Protein AF-A0AAV1VWT4-F1 (afdb_monomer_lite)

Organism: Lupinus luteus (NCBI:txid3873)

Foldseek 3Di:
DKQWQFDDPDPFCQPPQFDDDDCVVPVCHCVVAPSHDGRVVCSVANQKDKDDDPVNVVCNVVSHDDFKTKMAGAHPDQFKWFKDWDAPPFKDWDKPPRIDTHRDTDMITIDIDGDDPDQKDKIWIWTDRPPDIGIRIIIIGDDD

Secondary structure (DSSP, 8-state):
-EEE------SS-SSTTEEPPPGGG-TTTHHHHTT-EE-HHHHTS-SEEEE--HHHHHHHHTT----EEEEEE--SS-PPEEEEE---TTEEEEEES-EE-TT-EEEEEEEEEE--SSSEEEEEEEEE-SS-EEEEEEEEEE--

InterPro domains:
  IPR036852 Peptidase S8/S53 domain superfamily [G3DSA:3.40.50.200] (18-53)
  IPR041469 Subtilisin-like protease, fibronectin type-III domain [PF17766] (67-140)
  IPR045051 Subtilisin-like protease [PTHR10795] (21-140)

Sequence (144 aa):
MVEMHQILKETLMDLHPATQLSPKTNHDAEFAYGAGQIDPSKAINPGLVYDANEIDYVRFSCGQGYSTRTVTNVGLSSSTYKAIVTAPQGLKIEVNPNVLYVGKKQTFLLTIEGTLEENIVSDSLVWDDDKFQFRSPIVVFNAP

pLDDT: mean 73.58, std 15.2, range [24.98, 94.5]

Structure (mmCIF, N/CA/C/O backbone):
data_AF-A0AAV1VWT4-F1
#
_entry.id   AF-A0AAV1VWT4-F1
#
loop_
_atom_site.group_PDB
_atom_site.id
_atom_site.type_symbol
_atom_site.label_atom_id
_atom_site.label_alt_id
_atom_site.label_comp_id
_atom_site.label_asym_id
_atom_site.label_entity_id
_atom_site.label_seq_id
_atom_site.pdbx_PDB_ins_code
_atom_site.Cartn_x
_atom_site.Cartn_y
_atom_site.Cartn_z
_atom_site.occupancy
_atom_site.B_iso_or_equiv
_atom_site.auth_seq_id
_atom_site.auth_comp_id
_atom_site.auth_asym_id
_atom_site.auth_atom_id
_atom_site.pdbx_PDB_model_num
ATOM 1 N N . MET A 1 1 ? 17.204 -1.910 -13.845 1.00 24.98 1 MET A N 1
ATOM 2 C CA . MET A 1 1 ? 16.734 -1.454 -12.521 1.00 24.98 1 MET A CA 1
ATOM 3 C C . MET A 1 1 ? 15.256 -1.176 -12.680 1.00 24.98 1 MET A C 1
ATOM 5 O O . MET A 1 1 ? 14.909 -0.498 -13.633 1.00 24.98 1 MET A O 1
ATOM 9 N N . VAL A 1 2 ? 14.402 -1.786 -11.862 1.00 27.30 2 VAL A N 1
ATOM 10 C CA . VAL A 1 2 ? 12.948 -1.595 -11.946 1.00 27.30 2 VAL A CA 1
ATOM 11 C C . VAL A 1 2 ? 12.616 -0.310 -11.191 1.00 27.30 2 VAL A C 1
ATOM 13 O O . VAL A 1 2 ? 12.820 -0.254 -9.979 1.00 27.30 2 VAL A O 1
ATOM 16 N N . GLU A 1 3 ? 12.176 0.733 -11.896 1.00 32.88 3 GLU A N 1
ATOM 17 C CA . GLU A 1 3 ? 11.688 1.957 -11.258 1.00 32.88 3 GLU A CA 1
ATOM 18 C C . GLU A 1 3 ? 10.189 1.826 -10.996 1.00 32.88 3 GLU A C 1
ATOM 20 O O . GLU A 1 3 ? 9.402 1.458 -11.865 1.00 32.88 3 GLU A O 1
ATOM 25 N N . MET A 1 4 ? 9.794 2.093 -9.756 1.00 41.22 4 MET A N 1
ATOM 26 C CA . MET A 1 4 ? 8.425 1.919 -9.290 1.00 41.22 4 MET A CA 1
ATOM 27 C C . MET A 1 4 ? 7.856 3.294 -8.970 1.00 41.22 4 MET A C 1
ATOM 29 O O . MET A 1 4 ? 8.110 3.833 -7.899 1.00 41.22 4 MET A O 1
ATOM 33 N N . HIS A 1 5 ? 7.073 3.879 -9.874 1.00 41.22 5 HIS A N 1
ATOM 34 C CA . HIS A 1 5 ? 6.316 5.078 -9.518 1.00 41.22 5 HIS A CA 1
ATOM 35 C C . HIS A 1 5 ? 4.954 4.652 -8.980 1.00 41.22 5 HIS A C 1
ATOM 37 O O . HIS A 1 5 ? 4.000 4.422 -9.718 1.00 41.22 5 HIS A O 1
ATOM 43 N N . GLN A 1 6 ? 4.865 4.557 -7.657 1.00 44.31 6 GLN A N 1
ATOM 44 C CA . GLN A 1 6 ? 3.579 4.531 -6.980 1.00 44.31 6 GLN A CA 1
ATOM 45 C C . GLN A 1 6 ? 2.998 5.949 -7.044 1.00 44.31 6 GLN A C 1
ATOM 47 O O . GLN A 1 6 ? 3.629 6.879 -6.546 1.00 44.31 6 GLN A O 1
ATOM 52 N N . ILE A 1 7 ? 1.816 6.132 -7.642 1.00 42.81 7 ILE A N 1
ATOM 53 C CA . ILE A 1 7 ? 1.156 7.444 -7.708 1.00 42.81 7 ILE A CA 1
ATOM 54 C C . ILE A 1 7 ? 0.816 7.890 -6.284 1.00 42.81 7 ILE A C 1
ATOM 56 O O . ILE A 1 7 ? -0.114 7.378 -5.658 1.00 42.81 7 ILE A O 1
ATOM 60 N N . LEU A 1 8 ? 1.589 8.845 -5.770 1.00 33.53 8 LEU A N 1
ATOM 61 C CA . LEU A 1 8 ? 1.304 9.534 -4.526 1.00 33.53 8 LEU A CA 1
ATOM 62 C C . LEU A 1 8 ? 0.156 10.512 -4.807 1.00 33.53 8 LEU A C 1
ATOM 64 O O . LEU A 1 8 ? 0.368 11.643 -5.235 1.00 33.53 8 LEU A O 1
ATOM 68 N N . LYS A 1 9 ? -1.089 10.086 -4.586 1.00 40.03 9 LYS A N 1
ATOM 69 C CA . LYS A 1 9 ? -2.083 11.040 -4.092 1.00 40.03 9 LYS A CA 1
ATOM 70 C C . LYS A 1 9 ? -2.002 10.977 -2.583 1.00 40.03 9 LYS A C 1
ATOM 72 O O . LYS A 1 9 ? -2.539 10.065 -1.961 1.00 40.03 9 LYS A O 1
ATOM 77 N N . GLU A 1 10 ? -1.249 11.922 -2.035 1.00 38.66 10 GLU A N 1
ATOM 78 C CA . GLU A 1 10 ? -1.260 12.238 -0.615 1.00 38.66 10 GLU A CA 1
ATOM 79 C C . GLU A 1 10 ? -2.709 12.250 -0.123 1.00 38.66 10 GLU A C 1
ATOM 81 O O . GLU A 1 10 ? -3.562 12.923 -0.701 1.00 38.66 10 GLU A O 1
ATOM 86 N N . THR A 1 11 ? -2.974 11.459 0.920 1.00 35.41 11 THR A N 1
ATOM 87 C CA . THR A 1 11 ? -4.118 11.609 1.826 1.00 35.41 11 THR A CA 1
ATOM 88 C C . THR A 1 11 ? -5.469 11.838 1.130 1.00 35.41 11 THR A C 1
ATOM 90 O O . THR A 1 11 ? -5.880 12.987 1.014 1.00 35.41 11 THR A O 1
ATOM 93 N N . LEU A 1 12 ? -6.153 10.765 0.678 1.00 37.47 12 LEU A N 1
ATOM 94 C CA . LEU A 1 12 ? -7.638 10.607 0.638 1.00 37.47 12 LEU A CA 1
ATOM 95 C C . LEU A 1 12 ? -8.173 9.503 -0.307 1.00 37.47 12 LEU A C 1
ATOM 97 O O . LEU A 1 12 ? -9.388 9.369 -0.434 1.00 37.47 12 LEU A O 1
ATOM 101 N N . MET A 1 13 ? -7.343 8.696 -0.976 1.00 42.69 13 MET A N 1
ATOM 102 C CA . MET A 1 13 ? -7.845 7.725 -1.970 1.00 42.69 13 MET A CA 1
ATOM 103 C C . MET A 1 13 ? -7.371 6.288 -1.734 1.00 42.69 13 MET A C 1
ATOM 105 O O . MET A 1 13 ? -6.839 5.659 -2.644 1.00 42.69 13 MET A O 1
ATOM 109 N N . ASP A 1 14 ? -7.605 5.742 -0.542 1.00 46.41 14 ASP A N 1
ATOM 110 C CA . ASP A 1 14 ? -7.611 4.285 -0.365 1.00 46.41 14 ASP A CA 1
ATOM 111 C C . ASP A 1 14 ? -8.977 3.753 -0.773 1.00 46.41 14 ASP A C 1
ATOM 113 O O . ASP A 1 14 ? -9.968 4.112 -0.157 1.00 46.41 14 ASP A O 1
ATOM 117 N N . LEU A 1 15 ? -9.001 2.931 -1.826 1.00 45.44 15 LEU A N 1
ATOM 118 C CA . LEU A 1 15 ? -10.063 2.64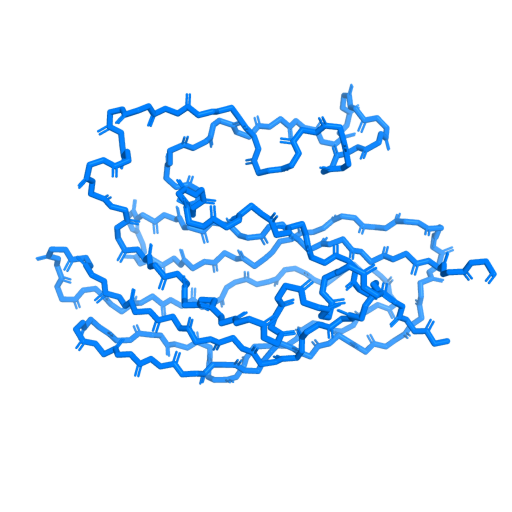8 -2.812 1.00 45.44 15 LEU A CA 1
ATOM 119 C C . LEU A 1 15 ? -11.509 2.322 -2.390 1.00 45.44 15 LEU A C 1
ATOM 121 O O . LEU A 1 15 ? -12.285 1.878 -3.234 1.00 45.44 15 LEU A O 1
ATOM 125 N N . HIS A 1 16 ? -11.935 2.582 -1.162 1.00 47.16 16 HIS A N 1
ATOM 126 C CA . HIS A 1 16 ? -13.364 2.709 -0.906 1.00 47.16 16 HIS A CA 1
ATOM 127 C C . HIS A 1 16 ? -14.013 3.870 -1.678 1.00 47.16 16 HIS A C 1
ATOM 129 O O . HIS A 1 16 ? -15.052 3.639 -2.299 1.00 47.16 16 HIS A O 1
ATOM 135 N N . PRO A 1 17 ? -13.437 5.090 -1.719 1.00 50.69 17 PRO A N 1
ATOM 136 C CA . PRO A 1 17 ? -14.053 6.252 -2.315 1.00 50.69 17 PRO A CA 1
ATOM 137 C C . PRO A 1 17 ? -13.657 6.436 -3.782 1.00 50.69 17 PRO A C 1
ATOM 139 O O . PRO A 1 17 ? -13.683 7.567 -4.231 1.00 50.69 17 PRO A O 1
ATOM 142 N N . ALA A 1 18 ? -13.233 5.416 -4.540 1.00 50.88 18 ALA A N 1
ATOM 143 C CA . ALA A 1 18 ? -12.928 5.621 -5.959 1.00 50.88 18 ALA A CA 1
ATOM 144 C C . ALA A 1 18 ? -13.509 4.544 -6.879 1.00 50.88 18 ALA A C 1
ATOM 146 O O . ALA A 1 18 ? -13.223 3.360 -6.715 1.00 50.88 18 ALA A O 1
ATOM 147 N N . THR A 1 19 ? -14.312 4.945 -7.872 1.00 59.53 19 THR A N 1
ATOM 148 C CA . THR A 1 19 ? -14.789 4.021 -8.915 1.00 59.53 19 THR A CA 1
ATOM 149 C C . THR A 1 19 ? -13.622 3.657 -9.827 1.00 59.53 19 THR A C 1
ATOM 151 O O . THR A 1 19 ? -12.976 4.542 -10.396 1.00 59.53 19 THR A O 1
ATOM 154 N N . GLN A 1 20 ? -13.358 2.356 -9.962 1.00 62.78 20 GLN A N 1
ATOM 155 C CA . GLN A 1 20 ? -12.300 1.837 -10.825 1.00 62.78 20 GLN A CA 1
ATOM 156 C C . GLN A 1 20 ? -12.591 2.143 -12.294 1.00 62.78 20 GLN A C 1
ATOM 158 O O . GLN A 1 20 ? -13.692 1.896 -12.788 1.00 62.78 20 GLN A O 1
ATOM 163 N N . LEU A 1 21 ? -11.573 2.630 -13.001 1.00 64.56 21 LEU A N 1
ATOM 164 C CA . LEU A 1 21 ? -11.563 2.710 -14.456 1.00 64.56 21 LEU A CA 1
ATOM 165 C C . LEU A 1 21 ? -10.712 1.564 -15.001 1.00 64.56 21 LEU A C 1
ATOM 167 O O . LEU A 1 21 ? -9.726 1.163 -14.386 1.00 64.56 21 LEU A O 1
ATOM 171 N N . SER A 1 22 ? -11.131 0.983 -16.126 1.00 62.03 22 SER A N 1
ATOM 172 C CA . SER A 1 22 ? -10.454 -0.190 -16.673 1.00 62.03 22 SER A CA 1
ATOM 173 C C . SER A 1 22 ? -9.183 0.214 -17.436 1.00 62.03 22 SER A C 1
ATOM 175 O O . SER A 1 22 ? -9.258 1.105 -18.291 1.00 62.03 22 SER A O 1
ATOM 177 N N . PRO A 1 23 ? -8.055 -0.497 -17.240 1.00 61.94 23 PRO A N 1
ATOM 178 C CA . PRO A 1 23 ? -6.887 -0.355 -18.107 1.00 61.94 23 PRO A CA 1
ATOM 179 C C . PRO A 1 23 ? -7.178 -0.819 -19.543 1.00 61.94 23 PRO A C 1
ATOM 181 O O . PRO A 1 23 ? -6.553 -0.359 -20.489 1.00 61.94 23 PRO A O 1
ATOM 184 N N . LYS A 1 24 ? -8.195 -1.673 -19.751 1.00 63.62 24 LYS A N 1
ATOM 185 C CA . LYS A 1 24 ? -8.614 -2.106 -21.099 1.00 63.62 24 LYS A CA 1
ATOM 186 C C . LYS A 1 24 ? -9.189 -0.968 -21.943 1.00 63.62 24 LYS A C 1
ATOM 188 O O . LYS A 1 24 ? -9.240 -1.086 -23.161 1.00 63.62 24 LYS A O 1
ATOM 193 N N . THR A 1 25 ? -9.666 0.095 -21.300 1.00 67.44 25 THR A N 1
ATOM 194 C CA . THR A 1 25 ? -10.277 1.253 -21.964 1.00 67.44 25 THR A CA 1
ATOM 195 C C . THR A 1 25 ? -9.384 2.492 -21.938 1.00 67.44 25 THR A C 1
ATOM 197 O O . THR A 1 25 ? -9.740 3.485 -22.560 1.00 67.44 25 THR A O 1
ATOM 200 N N . ASN A 1 26 ? -8.244 2.452 -21.237 1.00 67.88 26 ASN A N 1
ATOM 201 C CA . ASN A 1 26 ? -7.293 3.558 -21.134 1.00 67.88 26 ASN A CA 1
ATOM 202 C C . ASN A 1 26 ? -5.867 3.004 -21.217 1.00 67.88 26 ASN A C 1
ATOM 204 O O . ASN A 1 26 ? -5.387 2.409 -20.256 1.00 67.88 26 ASN A O 1
ATOM 208 N N . HIS A 1 27 ? -5.195 3.224 -22.348 1.00 68.44 27 HIS A N 1
ATOM 209 C CA . HIS A 1 27 ? -3.842 2.705 -22.589 1.00 68.44 27 HIS A CA 1
ATOM 210 C C . HIS A 1 27 ? -2.798 3.239 -21.599 1.00 68.44 27 HIS A C 1
ATOM 212 O O . HIS A 1 27 ? -1.859 2.524 -21.271 1.00 68.44 27 HIS A O 1
ATOM 218 N N . ASP A 1 28 ? -3.006 4.449 -21.076 1.00 69.44 28 ASP A N 1
ATOM 219 C CA . ASP A 1 28 ? -2.133 5.055 -20.065 1.00 69.44 28 ASP A CA 1
ATOM 220 C C . ASP A 1 28 ? -2.477 4.592 -18.635 1.00 69.44 28 ASP A C 1
ATOM 222 O O . ASP A 1 28 ? -1.802 4.964 -17.678 1.00 69.44 28 ASP A O 1
ATOM 226 N N . ALA A 1 29 ? -3.527 3.776 -18.481 1.00 72.81 29 ALA A N 1
ATOM 227 C CA . ALA A 1 29 ? -3.932 3.137 -17.236 1.00 72.81 29 ALA A CA 1
ATOM 228 C C . ALA A 1 29 ? -3.958 4.127 -16.049 1.00 72.81 29 ALA A C 1
ATOM 230 O O . ALA A 1 29 ? -4.531 5.217 -16.121 1.00 72.81 29 ALA A O 1
ATOM 231 N N . GLU A 1 30 ? -3.324 3.763 -14.946 1.00 75.06 30 GLU A N 1
ATOM 232 C CA . GLU A 1 30 ? -3.181 4.551 -13.730 1.00 75.06 30 GLU A CA 1
ATOM 233 C C . GLU A 1 30 ? -2.514 5.912 -13.971 1.00 75.06 30 GLU A C 1
ATOM 235 O O . GLU A 1 30 ? -2.782 6.838 -13.212 1.00 75.06 30 GLU A O 1
ATOM 240 N N . PHE A 1 31 ? -1.712 6.103 -15.023 1.00 74.81 31 PHE A N 1
ATOM 241 C CA . PHE A 1 31 ? -1.188 7.434 -15.349 1.00 74.81 31 PHE A CA 1
ATOM 242 C C . PHE A 1 31 ? -2.282 8.391 -15.840 1.00 74.81 31 PHE A C 1
ATOM 244 O O . PHE A 1 31 ? -2.172 9.596 -15.622 1.00 74.81 31 PHE A O 1
ATOM 251 N N . ALA A 1 32 ? -3.363 7.875 -16.435 1.00 73.31 32 ALA A N 1
ATOM 252 C CA . ALA A 1 32 ? -4.509 8.690 -16.834 1.00 73.31 32 ALA A CA 1
ATOM 253 C C . ALA A 1 32 ? -5.443 9.008 -15.660 1.00 73.31 32 ALA A C 1
ATOM 255 O O . ALA A 1 32 ? -5.903 10.142 -15.522 1.00 73.31 32 ALA A O 1
ATOM 256 N N . TYR A 1 33 ? -5.761 8.012 -14.826 1.00 72.38 33 TYR A N 1
ATOM 257 C CA . TYR A 1 33 ? -6.835 8.134 -13.830 1.00 72.38 33 TYR A CA 1
ATOM 258 C C . TYR A 1 33 ? -6.401 7.967 -12.367 1.00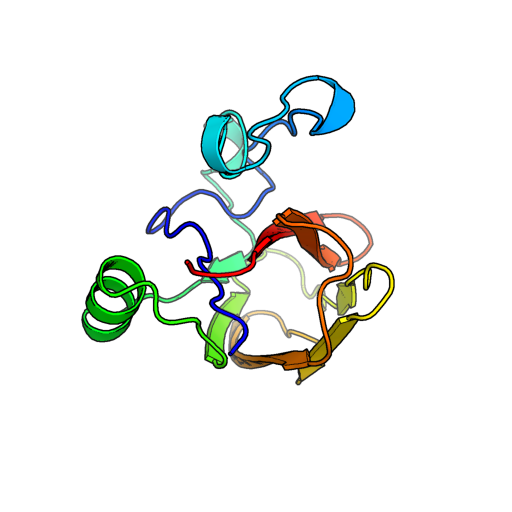 72.38 33 TYR A C 1
ATOM 260 O O . TYR A 1 33 ? -7.220 8.118 -11.456 1.00 72.38 33 TYR A O 1
ATOM 268 N N . GLY A 1 34 ? -5.132 7.671 -12.103 1.00 73.12 34 GLY A N 1
ATOM 269 C CA . GLY A 1 34 ? -4.614 7.406 -10.764 1.00 73.12 34 GLY A CA 1
ATOM 270 C C . GLY A 1 34 ? -5.354 6.255 -10.084 1.00 73.12 34 GLY A C 1
ATOM 271 O O . GLY A 1 34 ? -5.465 5.155 -10.618 1.00 73.12 34 GLY A O 1
ATOM 272 N N . ALA A 1 35 ? -5.901 6.523 -8.899 1.00 66.88 35 ALA A N 1
ATOM 273 C CA . ALA A 1 35 ? -6.712 5.568 -8.144 1.00 66.88 35 ALA A CA 1
ATOM 274 C C . ALA A 1 35 ? -8.181 5.466 -8.620 1.00 66.88 35 ALA A C 1
ATOM 276 O O . ALA A 1 35 ? -8.911 4.608 -8.128 1.00 66.88 35 ALA A O 1
ATOM 277 N N . GLY A 1 36 ? -8.626 6.311 -9.560 1.00 73.94 36 GLY A N 1
ATOM 278 C CA . GLY A 1 36 ? -10.012 6.371 -10.043 1.00 73.94 36 GLY A CA 1
ATOM 279 C C . GLY A 1 36 ? -10.764 7.646 -9.633 1.00 73.94 36 GLY A C 1
ATOM 280 O O . GLY A 1 36 ? -10.166 8.651 -9.241 1.00 73.94 36 GLY A O 1
ATOM 281 N N . GLN A 1 37 ? -12.096 7.620 -9.755 1.00 70.88 37 GLN A N 1
ATOM 282 C CA . GLN A 1 37 ? -12.962 8.790 -9.535 1.00 70.88 37 GLN A CA 1
ATOM 283 C C . GLN A 1 37 ? -13.474 8.889 -8.093 1.00 70.88 37 GLN A C 1
ATOM 285 O O . GLN A 1 37 ? -14.176 7.987 -7.657 1.00 70.88 37 GLN A O 1
ATOM 290 N N . ILE A 1 38 ? -13.230 10.021 -7.420 1.00 70.56 38 ILE A N 1
ATOM 291 C CA . ILE A 1 38 ? -13.628 10.289 -6.022 1.00 70.56 38 ILE A CA 1
ATOM 292 C C . ILE A 1 38 ? -15.142 10.123 -5.782 1.00 70.56 38 ILE A C 1
ATOM 294 O O . ILE A 1 38 ? -15.961 10.701 -6.492 1.00 70.56 38 ILE A O 1
ATOM 298 N N . ASP A 1 39 ? -15.480 9.440 -4.693 1.00 71.06 39 ASP A N 1
ATOM 299 C CA . ASP A 1 39 ? -16.781 9.286 -4.053 1.00 71.06 39 ASP A CA 1
ATOM 300 C C . ASP A 1 39 ? -16.690 9.886 -2.634 1.00 71.06 39 ASP A C 1
ATOM 302 O O . ASP A 1 39 ? -16.238 9.229 -1.686 1.00 71.06 39 ASP A O 1
ATOM 306 N N . PRO A 1 40 ? -17.106 11.155 -2.467 1.00 72.88 40 PRO A N 1
ATOM 307 C CA . PRO A 1 40 ? -17.003 11.868 -1.196 1.00 72.88 40 PRO A CA 1
ATOM 308 C C . PRO A 1 40 ? -17.765 11.205 -0.043 1.00 72.88 40 PRO A C 1
ATOM 310 O O . PRO A 1 40 ? -17.396 11.389 1.114 1.00 72.88 40 PRO A O 1
ATOM 313 N N . SER A 1 41 ? -18.817 10.430 -0.334 1.00 74.88 41 SER A N 1
ATOM 314 C CA . SER A 1 41 ? -19.643 9.802 0.703 1.00 74.88 41 SER A CA 1
ATOM 315 C C . SER A 1 41 ? -18.870 8.740 1.488 1.00 74.88 41 SER A C 1
ATOM 317 O O . SER A 1 41 ? -19.047 8.595 2.697 1.00 74.88 41 SER A O 1
ATOM 319 N N . LYS A 1 42 ? -17.946 8.050 0.814 1.00 68.19 42 LYS A N 1
ATOM 320 C CA . LYS A 1 42 ? -17.105 7.002 1.399 1.00 68.19 42 LYS A CA 1
ATOM 321 C C . LYS A 1 42 ? -15.816 7.543 2.017 1.00 68.19 42 LYS A C 1
ATOM 323 O O . LYS A 1 42 ? -15.216 6.868 2.844 1.00 68.19 42 LYS A O 1
ATOM 328 N N . ALA A 1 43 ? -15.420 8.773 1.685 1.00 70.94 43 ALA A N 1
ATOM 329 C CA . ALA A 1 43 ? -14.235 9.417 2.253 1.00 70.94 43 ALA A CA 1
ATOM 330 C C . ALA A 1 43 ? -14.382 9.757 3.753 1.00 70.94 43 ALA A C 1
ATOM 332 O O . ALA A 1 43 ? -13.382 9.952 4.438 1.00 70.94 43 ALA A O 1
ATOM 333 N N . ILE A 1 44 ? -15.616 9.803 4.277 1.00 73.88 44 ILE A N 1
ATOM 334 C CA . ILE A 1 44 ? -15.903 10.082 5.697 1.00 73.88 44 ILE A CA 1
ATOM 335 C C . ILE A 1 44 ? -15.388 8.962 6.614 1.00 73.88 44 ILE A C 1
ATOM 337 O O . ILE A 1 44 ? -14.989 9.229 7.746 1.00 73.88 44 ILE A O 1
ATOM 341 N N . ASN A 1 45 ? -15.388 7.714 6.138 1.00 73.44 45 ASN A N 1
ATOM 342 C CA . ASN A 1 45 ? -14.885 6.564 6.882 1.00 73.44 45 ASN A CA 1
ATOM 343 C C . ASN A 1 45 ? -13.906 5.769 6.005 1.00 73.44 45 ASN A C 1
ATOM 345 O O . ASN A 1 45 ? -14.317 4.820 5.334 1.00 73.44 45 ASN A O 1
ATOM 349 N N . PRO A 1 46 ? -12.623 6.168 5.988 1.00 70.75 46 PRO A N 1
ATOM 350 C CA . PRO A 1 46 ? -11.660 5.668 5.018 1.00 70.75 46 PRO A CA 1
ATOM 351 C C . PRO A 1 46 ? -11.171 4.248 5.312 1.00 70.75 46 PRO A C 1
ATOM 353 O O . PRO A 1 46 ? -10.544 3.669 4.442 1.00 70.75 46 PRO A O 1
ATOM 356 N N . GLY A 1 47 ? -11.440 3.677 6.496 1.00 79.88 47 GLY A N 1
ATOM 357 C CA . GLY A 1 47 ? -11.057 2.309 6.881 1.00 79.88 47 GLY A CA 1
ATOM 358 C C . GLY A 1 47 ? -9.550 2.090 7.067 1.00 79.88 47 GLY A C 1
ATOM 359 O O . GLY A 1 47 ? -9.112 1.741 8.162 1.00 79.88 47 GLY A O 1
ATOM 360 N N . LEU A 1 48 ? -8.752 2.334 6.030 1.00 79.31 48 LEU A N 1
ATOM 361 C CA . LEU A 1 48 ? -7.292 2.356 6.054 1.00 79.31 48 LEU A CA 1
ATOM 362 C C . LEU A 1 48 ? -6.786 3.763 5.724 1.00 79.31 48 LEU A C 1
ATOM 364 O O . LEU A 1 48 ? -7.411 4.501 4.966 1.00 79.31 48 LEU A O 1
ATOM 368 N N . VAL A 1 49 ? -5.668 4.141 6.340 1.00 81.69 49 VAL A N 1
ATOM 369 C CA . VAL A 1 49 ? -4.971 5.398 6.053 1.00 81.69 49 VAL A CA 1
ATOM 370 C C . VAL A 1 49 ? -3.478 5.120 5.967 1.00 81.69 49 VAL A C 1
ATOM 372 O O . VAL A 1 49 ? -2.882 4.640 6.935 1.00 81.69 49 VAL A O 1
ATOM 375 N N . TYR A 1 50 ? -2.868 5.433 4.825 1.00 81.38 50 TYR A N 1
ATOM 376 C CA . TYR A 1 50 ? -1.413 5.442 4.681 1.00 81.38 50 TYR A CA 1
ATOM 377 C C . TYR A 1 50 ? -0.804 6.710 5.262 1.00 81.38 50 TYR A C 1
ATOM 379 O O . TYR A 1 50 ? -1.218 7.826 4.947 1.00 81.38 50 TYR A O 1
ATOM 387 N N . ASP A 1 51 ? 0.244 6.521 6.052 1.00 80.88 51 ASP A N 1
ATOM 388 C CA . ASP A 1 51 ? 1.084 7.618 6.496 1.00 80.88 51 ASP A CA 1
ATOM 389 C C . ASP A 1 51 ? 2.070 7.993 5.388 1.00 80.88 51 ASP A C 1
ATOM 391 O O . ASP A 1 51 ? 2.721 7.127 4.796 1.00 80.88 51 ASP A O 1
ATOM 395 N N . ALA A 1 52 ? 2.222 9.295 5.166 1.00 76.19 52 ALA A N 1
ATOM 396 C CA . ALA A 1 52 ? 3.244 9.873 4.305 1.00 76.19 52 ALA A CA 1
ATOM 397 C C . ALA A 1 52 ? 4.021 10.932 5.092 1.00 76.19 52 ALA A C 1
ATOM 399 O O . ALA A 1 52 ? 3.437 11.708 5.851 1.00 76.19 52 ALA A O 1
ATOM 400 N N . ASN A 1 53 ? 5.343 10.950 4.933 1.00 76.75 53 ASN A N 1
ATOM 401 C CA . ASN A 1 53 ? 6.205 12.012 5.455 1.00 76.75 53 ASN A CA 1
ATOM 402 C C . ASN A 1 53 ? 6.915 12.755 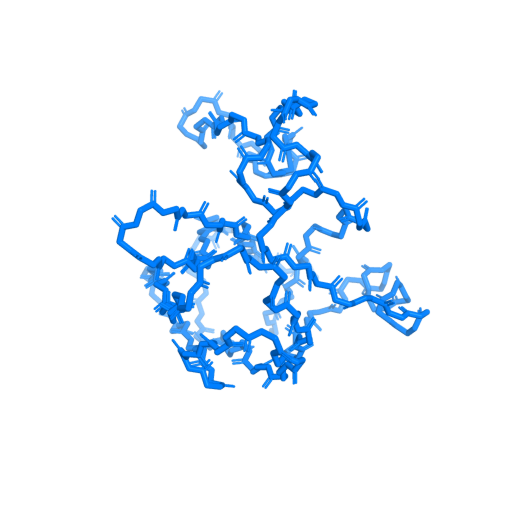4.311 1.00 76.75 53 ASN A C 1
ATOM 404 O O . ASN A 1 53 ? 6.845 12.357 3.151 1.00 76.75 53 ASN A O 1
ATOM 408 N N . GLU A 1 54 ? 7.634 13.828 4.641 1.00 80.00 54 GLU A N 1
ATOM 409 C CA . GLU A 1 54 ? 8.327 14.677 3.659 1.00 80.00 54 GLU A CA 1
ATOM 410 C C . GLU A 1 54 ? 9.328 13.905 2.783 1.00 80.00 54 GLU A C 1
ATOM 412 O O . GLU A 1 54 ? 9.445 14.167 1.586 1.00 80.00 54 GLU A O 1
ATOM 417 N N . ILE A 1 55 ? 10.026 12.913 3.350 1.00 77.88 55 ILE A N 1
ATOM 418 C CA . ILE A 1 55 ? 10.978 12.084 2.597 1.00 77.88 55 ILE A CA 1
ATOM 419 C C . ILE A 1 55 ? 10.231 11.251 1.560 1.00 77.88 55 ILE A C 1
ATOM 421 O O . ILE A 1 55 ? 10.755 11.004 0.471 1.00 77.88 55 ILE A O 1
ATOM 425 N N . ASP A 1 56 ? 9.004 10.834 1.868 1.00 73.00 56 ASP A N 1
ATOM 426 C CA . ASP A 1 56 ? 8.208 10.099 0.907 1.00 73.00 56 ASP A CA 1
ATOM 427 C C . ASP A 1 56 ? 7.873 10.974 -0.299 1.00 73.00 56 ASP A C 1
ATOM 429 O O . ASP A 1 56 ? 8.073 10.528 -1.422 1.00 73.00 56 ASP A O 1
ATOM 433 N N . TYR A 1 57 ? 7.504 12.239 -0.115 1.00 69.69 57 TYR A N 1
ATOM 434 C CA . TYR A 1 57 ? 7.267 13.153 -1.237 1.00 69.69 57 TYR A CA 1
ATOM 435 C C . TYR A 1 57 ? 8.510 13.371 -2.118 1.00 69.69 57 TYR A C 1
ATOM 437 O O . TYR A 1 57 ? 8.424 13.396 -3.351 1.00 69.69 57 TYR A O 1
ATOM 445 N N . VAL A 1 58 ? 9.693 13.473 -1.504 1.00 75.25 58 VAL A N 1
ATOM 446 C CA . VAL A 1 58 ? 10.957 13.594 -2.248 1.00 75.25 58 VAL A CA 1
ATOM 447 C C . VAL A 1 58 ? 11.224 12.335 -3.075 1.00 75.25 58 VAL A C 1
ATOM 449 O O . VAL A 1 58 ? 11.535 12.444 -4.257 1.00 75.25 58 VAL A O 1
ATOM 452 N N . ARG A 1 59 ? 11.044 11.138 -2.500 1.00 72.94 59 ARG A N 1
ATOM 453 C CA . ARG A 1 59 ? 11.192 9.871 -3.238 1.00 72.94 59 ARG A CA 1
ATOM 454 C C . ARG A 1 59 ? 10.225 9.780 -4.416 1.00 72.94 59 ARG A C 1
ATOM 456 O O . ARG A 1 59 ? 10.668 9.414 -5.499 1.00 72.94 59 ARG A O 1
ATOM 463 N N . PHE A 1 60 ? 8.963 10.184 -4.226 1.00 67.81 60 PHE A N 1
ATOM 464 C CA . PHE A 1 60 ? 7.966 10.245 -5.304 1.00 67.81 60 PHE A CA 1
ATOM 465 C C . PHE A 1 60 ? 8.484 11.104 -6.453 1.00 67.81 60 PHE A C 1
ATOM 467 O O . PHE A 1 60 ? 8.527 10.671 -7.599 1.00 67.81 60 PHE A O 1
ATOM 474 N N . SER A 1 61 ? 8.911 12.322 -6.114 1.00 68.69 61 SER A N 1
ATOM 475 C CA . SER A 1 61 ? 9.363 13.324 -7.077 1.00 68.69 61 SER A CA 1
ATOM 476 C C . SER A 1 61 ? 10.632 12.889 -7.813 1.00 68.69 61 SER A C 1
ATOM 478 O O . SER A 1 61 ? 10.835 13.258 -8.964 1.00 68.69 61 SER A O 1
ATOM 480 N N . CYS A 1 62 ? 11.485 12.095 -7.162 1.00 72.56 62 CYS A N 1
ATOM 481 C CA . CYS A 1 62 ? 12.684 11.512 -7.759 1.00 72.56 62 CYS A CA 1
ATOM 482 C C . CYS A 1 62 ? 12.419 10.214 -8.535 1.00 72.56 62 CYS A C 1
ATOM 484 O O . CYS A 1 62 ? 13.381 9.584 -8.966 1.00 72.56 62 CYS A O 1
ATOM 486 N N . GLY A 1 63 ? 11.163 9.774 -8.650 1.00 65.31 63 GLY A N 1
ATOM 487 C CA . GLY A 1 63 ? 10.817 8.505 -9.286 1.00 65.31 63 GLY A CA 1
ATOM 488 C C . GLY A 1 63 ? 11.317 7.266 -8.550 1.00 65.31 63 GLY A C 1
ATOM 489 O O . GLY A 1 63 ? 11.344 6.158 -9.088 1.00 65.31 63 GLY A O 1
ATOM 490 N N . GLN A 1 64 ? 11.726 7.444 -7.295 1.00 66.31 64 GLN A N 1
ATOM 491 C CA . GLN A 1 64 ? 12.220 6.360 -6.474 1.00 66.31 64 GLN A CA 1
ATOM 492 C C . GLN A 1 64 ? 11.039 5.543 -5.971 1.00 66.31 64 GLN A C 1
ATOM 494 O O . GLN A 1 64 ? 10.132 6.045 -5.302 1.00 66.31 64 GLN A O 1
ATOM 499 N N . GLY A 1 65 ? 11.105 4.248 -6.264 1.00 62.59 65 GLY A N 1
ATOM 500 C CA . GLY A 1 65 ? 10.223 3.261 -5.676 1.00 62.59 65 GLY A CA 1
ATOM 501 C C . GLY A 1 65 ? 10.239 3.284 -4.160 1.00 62.59 65 GLY A C 1
ATOM 502 O O . GLY A 1 65 ? 11.198 3.700 -3.509 1.00 62.59 65 GLY A O 1
ATOM 503 N N . TYR A 1 66 ? 9.159 2.771 -3.592 1.00 66.50 66 TYR A N 1
ATOM 504 C CA . TYR A 1 66 ? 9.018 2.632 -2.161 1.00 66.50 66 TYR A CA 1
ATOM 505 C C . TYR A 1 66 ? 8.799 1.203 -1.736 1.00 66.50 66 TYR A C 1
ATOM 507 O O . TYR A 1 66 ? 7.762 0.604 -2.004 1.00 66.50 66 TYR A O 1
ATOM 515 N N . SER A 1 67 ? 9.752 0.701 -0.978 1.00 75.25 67 SER A N 1
ATOM 516 C CA . SER A 1 67 ? 9.660 -0.624 -0.403 1.00 75.25 67 SER A CA 1
ATOM 517 C C . SER A 1 67 ? 8.823 -0.610 0.881 1.00 75.25 67 SER A C 1
ATOM 519 O O . SER A 1 67 ? 7.974 -1.467 1.069 1.00 75.25 67 SER A O 1
ATOM 521 N N . THR A 1 68 ? 8.971 0.387 1.755 1.00 84.31 68 THR A N 1
ATOM 522 C CA . THR A 1 68 ? 8.279 0.407 3.056 1.00 84.31 68 THR A CA 1
ATOM 523 C C . THR A 1 68 ? 7.108 1.384 3.105 1.00 84.31 68 THR A C 1
ATOM 525 O O . THR A 1 68 ? 7.237 2.555 2.737 1.00 84.31 68 THR A O 1
ATOM 528 N N . ARG A 1 69 ? 5.978 0.922 3.641 1.00 84.56 69 ARG A N 1
ATOM 529 C CA . ARG A 1 69 ? 4.748 1.696 3.838 1.00 84.56 69 ARG A CA 1
ATOM 530 C C . ARG A 1 69 ? 4.245 1.538 5.251 1.00 84.56 69 ARG A C 1
ATOM 532 O O . ARG A 1 69 ? 4.246 0.432 5.773 1.00 84.56 69 ARG A O 1
ATOM 539 N N . THR A 1 70 ? 3.785 2.630 5.849 1.00 86.31 70 THR A N 1
ATOM 540 C CA . THR A 1 70 ? 3.108 2.574 7.143 1.00 86.31 70 THR A CA 1
ATOM 541 C C . THR A 1 70 ? 1.638 2.881 6.950 1.00 86.31 70 THR A C 1
ATOM 543 O O . THR A 1 70 ? 1.286 3.858 6.300 1.00 86.31 70 THR A O 1
ATOM 546 N N . VAL A 1 71 ? 0.793 2.016 7.489 1.00 86.50 71 VAL A N 1
ATOM 547 C CA . VAL A 1 71 ? -0.657 2.079 7.359 1.00 86.50 71 VAL A CA 1
ATOM 548 C C . VAL A 1 71 ? -1.283 1.961 8.737 1.00 86.50 71 VAL A C 1
ATOM 550 O O . VAL A 1 71 ? -0.831 1.192 9.590 1.00 86.50 71 VAL A O 1
ATOM 553 N N . THR A 1 72 ? -2.333 2.735 8.955 1.00 86.00 72 THR A N 1
ATOM 554 C CA . THR A 1 72 ? -3.154 2.663 10.154 1.00 86.00 72 THR A CA 1
ATOM 555 C C . THR A 1 72 ? -4.526 2.137 9.768 1.00 86.00 72 THR A C 1
ATOM 557 O O . THR A 1 72 ? -5.210 2.713 8.925 1.00 86.00 72 THR A O 1
ATOM 560 N N . ASN A 1 73 ? -4.940 1.039 10.401 1.00 84.25 73 ASN A N 1
ATOM 561 C CA . ASN A 1 73 ? -6.305 0.545 10.277 1.00 84.25 73 ASN A CA 1
ATOM 562 C C . ASN A 1 73 ? -7.215 1.303 11.255 1.00 84.25 73 ASN A C 1
ATOM 564 O O . ASN A 1 73 ? -7.173 1.062 12.464 1.00 84.25 73 ASN A O 1
ATOM 568 N N . VAL A 1 74 ? -8.008 2.225 10.711 1.00 80.81 74 VAL A N 1
ATOM 569 C CA . VAL A 1 74 ? -8.969 3.090 11.415 1.00 80.81 74 VAL A CA 1
ATOM 570 C C . VAL A 1 74 ? -10.418 2.612 11.245 1.00 80.81 74 VAL A C 1
ATOM 572 O O . VAL A 1 74 ? -11.357 3.359 11.514 1.00 80.81 74 VAL A O 1
ATOM 575 N N . GLY A 1 75 ? -10.611 1.374 10.782 1.00 71.56 75 GLY A N 1
ATOM 576 C CA . GLY A 1 75 ? -11.924 0.775 10.584 1.00 71.56 75 GLY A CA 1
ATOM 577 C C . GLY A 1 75 ? -12.723 0.625 11.883 1.00 71.56 75 GLY A C 1
ATOM 578 O O . GLY A 1 75 ? -12.174 0.481 12.974 1.00 71.56 75 GLY A O 1
ATOM 579 N N . LEU A 1 76 ? -14.052 0.642 11.748 1.00 70.06 76 LEU A N 1
ATOM 580 C CA . LEU A 1 76 ? -14.998 0.573 12.872 1.00 70.06 76 LEU A CA 1
ATOM 581 C C . LEU A 1 76 ? -15.201 -0.848 13.430 1.00 70.06 76 LEU A C 1
ATOM 583 O O . LEU A 1 76 ? -15.734 -1.010 14.526 1.00 70.06 76 LEU A O 1
ATOM 587 N N . SER A 1 77 ? -14.810 -1.883 12.687 1.00 65.25 77 SER A N 1
ATOM 588 C CA . SER A 1 77 ? -14.936 -3.295 13.066 1.00 65.25 77 SER A CA 1
ATOM 589 C C . SER A 1 77 ? -13.581 -3.878 13.444 1.00 65.25 77 SER A C 1
ATOM 591 O O . SER A 1 77 ? -12.570 -3.419 12.935 1.00 65.25 77 SER A O 1
ATOM 593 N N . SER A 1 78 ? -13.549 -4.924 14.280 1.00 63.03 78 SER A N 1
ATOM 594 C CA . SER A 1 78 ? -12.350 -5.712 14.624 1.00 63.03 78 SER A CA 1
ATOM 595 C C . SER A 1 78 ? -11.784 -6.519 13.433 1.00 63.03 78 SER A C 1
ATOM 597 O O . SER A 1 78 ? -11.268 -7.623 13.621 1.00 63.03 78 SER A O 1
ATOM 599 N N . SER A 1 79 ? -11.940 -6.024 12.201 1.00 68.50 79 SER A N 1
ATOM 600 C CA . SER A 1 79 ? -11.564 -6.708 10.973 1.00 68.50 79 SER A CA 1
ATOM 601 C C . SER A 1 79 ? -10.062 -6.705 10.743 1.00 68.50 79 SER A C 1
ATOM 603 O O . SER A 1 79 ? -9.390 -5.678 10.694 1.00 68.50 79 SER A O 1
ATOM 605 N N . THR A 1 80 ? -9.533 -7.898 10.547 1.00 85.31 80 THR A N 1
ATOM 606 C CA . THR A 1 80 ? -8.169 -8.084 10.076 1.00 85.31 80 THR A CA 1
ATOM 607 C C . THR A 1 80 ? -8.163 -7.991 8.554 1.00 85.31 80 THR A C 1
ATOM 609 O O . THR A 1 80 ? -8.893 -8.743 7.917 1.00 85.31 80 THR A O 1
ATOM 612 N N . TYR A 1 81 ? -7.344 -7.107 7.984 1.00 88.25 81 TYR A N 1
ATOM 613 C CA . TYR A 1 81 ? -7.179 -7.031 6.530 1.00 88.25 81 TYR A CA 1
ATOM 614 C C . TYR A 1 81 ? -6.045 -7.941 6.083 1.00 88.25 81 TYR A C 1
ATOM 616 O O . TYR A 1 81 ? -4.977 -7.943 6.700 1.00 88.25 81 TYR A O 1
ATOM 624 N N . LYS A 1 82 ? -6.251 -8.672 4.990 1.00 92.69 82 LYS A N 1
ATOM 625 C CA . LYS A 1 82 ? -5.218 -9.475 4.330 1.00 92.69 82 LYS A CA 1
ATOM 626 C C . LYS A 1 82 ? -4.806 -8.820 3.019 1.00 92.69 82 LYS A C 1
ATOM 628 O O . LYS A 1 82 ? -5.659 -8.340 2.278 1.00 92.69 82 LYS A O 1
ATOM 633 N N . ALA A 1 83 ? -3.506 -8.811 2.744 1.00 92.25 83 ALA A N 1
ATOM 634 C CA . ALA A 1 83 ? -2.969 -8.351 1.473 1.00 92.25 83 ALA A CA 1
ATOM 635 C C . ALA A 1 83 ? -3.228 -9.393 0.384 1.00 92.25 83 ALA A C 1
ATOM 637 O O . ALA A 1 83 ? -2.901 -10.572 0.541 1.00 92.25 83 ALA A O 1
ATOM 638 N N . ILE A 1 84 ? -3.750 -8.925 -0.739 1.00 91.88 84 ILE A N 1
ATOM 639 C CA . ILE A 1 84 ? -3.950 -9.664 -1.974 1.00 91.88 84 ILE A CA 1
ATOM 640 C C . ILE A 1 84 ? -3.199 -8.900 -3.062 1.00 91.88 84 ILE A C 1
ATOM 642 O O . ILE A 1 84 ? -3.464 -7.725 -3.303 1.00 91.88 84 ILE A O 1
ATOM 646 N N . VAL A 1 85 ? -2.251 -9.569 -3.708 1.00 88.44 85 VAL A N 1
ATOM 647 C CA . VAL A 1 85 ? -1.518 -9.058 -4.871 1.00 88.44 85 VAL A CA 1
ATOM 648 C C . VAL A 1 85 ? -1.597 -10.099 -5.973 1.00 88.44 85 VAL A C 1
ATOM 650 O O . VAL A 1 85 ? -1.503 -11.298 -5.702 1.00 88.44 85 VAL A O 1
ATOM 653 N N . THR A 1 86 ? -1.767 -9.644 -7.208 1.00 83.38 86 THR A N 1
ATOM 654 C CA . THR A 1 86 ? -1.489 -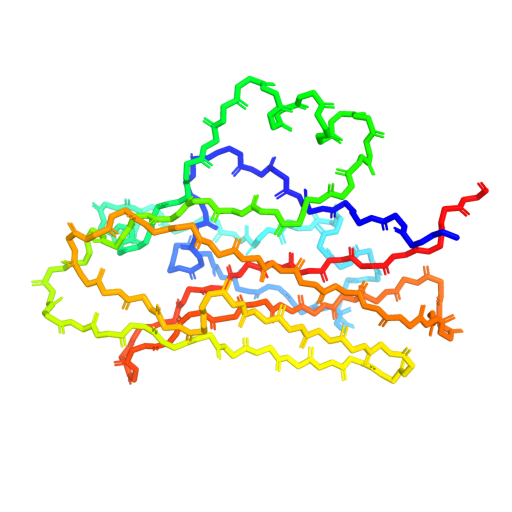10.474 -8.381 1.00 83.38 86 THR A CA 1
ATOM 655 C C . THR A 1 86 ? -0.101 -10.092 -8.878 1.00 83.38 86 THR A C 1
ATOM 657 O O . THR A 1 86 ? 0.322 -8.950 -8.723 1.00 83.38 86 THR A O 1
ATOM 660 N N . ALA A 1 87 ? 0.662 -11.069 -9.360 1.00 80.06 87 ALA A N 1
ATOM 661 C CA . ALA A 1 87 ? 1.963 -10.815 -9.955 1.00 80.06 87 ALA A CA 1
ATOM 662 C C . ALA A 1 87 ? 1.850 -11.078 -11.464 1.00 80.06 87 ALA A C 1
ATOM 664 O O . ALA A 1 87 ? 1.488 -12.196 -11.850 1.00 80.06 87 ALA A O 1
ATOM 665 N N . PRO A 1 88 ? 2.117 -10.081 -12.320 1.00 80.62 88 PRO A N 1
ATOM 666 C CA . PRO A 1 88 ? 2.148 -10.281 -13.761 1.00 80.62 88 PRO A CA 1
ATOM 667 C C . PRO A 1 88 ? 3.353 -11.144 -14.157 1.00 80.62 88 PRO A C 1
ATOM 669 O O . PRO A 1 88 ? 4.289 -11.345 -13.379 1.00 80.62 88 PRO A O 1
ATOM 672 N N . GLN A 1 89 ? 3.334 -11.668 -15.384 1.00 83.62 89 GLN A N 1
ATOM 673 C CA . GLN A 1 89 ? 4.396 -12.542 -15.877 1.00 83.62 89 GLN A CA 1
ATOM 674 C C . GLN A 1 89 ? 5.773 -11.865 -15.772 1.00 83.62 89 GLN A C 1
ATOM 676 O O . GLN A 1 89 ? 5.939 -10.698 -16.117 1.00 83.62 89 GLN A O 1
ATOM 681 N N . GLY A 1 90 ? 6.758 -12.610 -15.264 1.00 84.00 90 GLY A N 1
ATOM 682 C CA . GLY A 1 90 ? 8.129 -12.127 -15.090 1.00 84.00 90 GLY A CA 1
ATOM 683 C C . GLY A 1 90 ? 8.370 -11.314 -13.814 1.00 84.00 90 GLY A C 1
ATOM 684 O O . GLY A 1 90 ? 9.532 -11.066 -13.485 1.00 84.00 90 GLY A O 1
ATOM 685 N N . LEU A 1 91 ? 7.318 -10.961 -13.063 1.00 85.88 91 LEU A N 1
ATOM 686 C CA . LEU A 1 91 ? 7.425 -10.270 -11.779 1.00 85.88 91 LEU A CA 1
ATOM 687 C C . LEU A 1 91 ? 7.017 -11.163 -10.604 1.00 85.88 91 LEU A C 1
ATOM 689 O O . LEU A 1 91 ? 6.188 -12.065 -10.708 1.00 85.88 91 LEU A O 1
ATOM 693 N N . LYS A 1 92 ? 7.594 -10.860 -9.447 1.00 88.19 92 LYS A N 1
ATOM 694 C CA . LYS A 1 92 ? 7.238 -11.402 -8.144 1.00 88.19 92 LYS A CA 1
ATOM 695 C C . LYS A 1 92 ? 6.903 -10.234 -7.231 1.00 88.19 92 LYS A C 1
ATOM 697 O O . LYS A 1 92 ? 7.743 -9.361 -7.031 1.00 88.19 92 LYS A O 1
ATOM 702 N N . ILE A 1 93 ? 5.687 -10.227 -6.690 1.00 87.56 93 ILE A N 1
ATOM 703 C CA . ILE A 1 93 ? 5.208 -9.188 -5.775 1.00 87.56 93 ILE A CA 1
ATOM 704 C C . ILE A 1 93 ? 4.923 -9.827 -4.418 1.00 87.56 93 ILE A C 1
ATOM 706 O O . ILE A 1 93 ? 4.168 -10.794 -4.333 1.00 87.56 93 ILE A O 1
ATOM 710 N N . GLU A 1 94 ? 5.525 -9.294 -3.358 1.00 90.19 94 GLU A N 1
ATOM 711 C CA . GLU A 1 94 ? 5.339 -9.770 -1.986 1.00 90.19 94 GLU A CA 1
ATOM 712 C C . GLU A 1 94 ? 5.040 -8.619 -1.029 1.00 90.19 94 GLU A C 1
ATOM 714 O O . GLU A 1 94 ? 5.560 -7.514 -1.177 1.00 90.19 94 GLU A O 1
ATOM 719 N N . VAL A 1 95 ? 4.220 -8.904 -0.015 1.00 91.38 95 VAL A N 1
ATOM 720 C CA . VAL A 1 95 ? 3.857 -7.962 1.048 1.00 91.38 95 VAL A CA 1
ATOM 721 C C . VAL A 1 95 ? 4.140 -8.598 2.400 1.00 91.38 95 VAL A C 1
ATOM 723 O O . VAL A 1 95 ? 3.646 -9.690 2.682 1.00 91.38 95 VAL A O 1
ATOM 726 N N . ASN A 1 96 ? 4.917 -7.926 3.251 1.00 92.69 96 ASN A N 1
ATOM 727 C CA . ASN A 1 96 ? 5.276 -8.438 4.573 1.00 92.69 96 ASN A CA 1
ATOM 728 C C . ASN A 1 96 ? 5.234 -7.344 5.664 1.00 92.69 96 ASN A C 1
ATOM 730 O O . ASN A 1 96 ? 6.008 -6.393 5.569 1.00 92.69 96 ASN A O 1
ATOM 734 N N . PRO A 1 97 ? 4.402 -7.468 6.718 1.00 94.50 97 PRO A N 1
ATOM 735 C CA . PRO A 1 97 ? 3.413 -8.525 6.923 1.00 94.50 97 PRO A CA 1
ATOM 736 C C . PRO A 1 97 ? 2.255 -8.402 5.926 1.00 94.50 97 PRO A C 1
ATOM 738 O O . PRO A 1 97 ? 1.865 -7.304 5.542 1.00 94.50 97 PRO A O 1
ATOM 741 N N . ASN A 1 98 ? 1.672 -9.535 5.539 1.00 93.88 98 ASN A N 1
ATOM 742 C CA . ASN A 1 98 ? 0.500 -9.586 4.658 1.00 93.88 98 ASN A CA 1
ATOM 743 C C . ASN A 1 98 ? -0.830 -9.469 5.422 1.00 93.88 98 ASN A C 1
ATOM 745 O O . ASN A 1 98 ? -1.887 -9.766 4.869 1.00 93.88 98 ASN A O 1
ATOM 749 N N . VAL A 1 99 ? -0.784 -9.076 6.697 1.00 92.62 99 VAL A N 1
ATOM 750 C CA . VAL A 1 99 ? -1.946 -8.967 7.577 1.00 92.62 99 VAL A CA 1
ATOM 751 C C . VAL A 1 99 ? -1.857 -7.683 8.394 1.00 92.62 99 VAL A C 1
ATOM 753 O O . VAL A 1 99 ? -0.831 -7.425 9.020 1.00 92.62 99 VAL A O 1
ATOM 756 N N . LEU A 1 100 ? -2.947 -6.915 8.432 1.00 89.00 100 LEU A N 1
ATOM 757 C CA . LEU A 1 100 ? -3.081 -5.701 9.235 1.00 89.00 100 LEU A CA 1
ATOM 758 C C . LEU A 1 100 ? -4.182 -5.853 10.282 1.00 89.00 100 LEU A C 1
ATOM 760 O O . LEU A 1 100 ? -5.271 -6.357 10.014 1.00 89.00 100 LEU A O 1
ATOM 764 N N . TYR A 1 101 ? -3.912 -5.321 11.468 1.00 88.31 101 TYR A N 1
ATOM 765 C CA . TYR A 1 101 ? -4.782 -5.393 12.639 1.00 88.31 101 TYR A CA 1
ATOM 766 C C . TYR A 1 101 ? -5.365 -4.016 12.951 1.00 88.31 101 TYR A C 1
ATOM 768 O O . TYR A 1 101 ? -4.677 -3.000 12.837 1.00 88.31 101 TYR A O 1
ATOM 776 N N . VAL A 1 102 ? -6.624 -3.995 13.378 1.00 84.75 102 VAL A N 1
ATOM 777 C CA . VAL A 1 102 ? -7.381 -2.776 13.714 1.00 84.75 102 VAL A CA 1
ATOM 778 C C . VAL A 1 102 ? -6.739 -2.001 14.845 1.00 84.75 102 VAL A C 1
ATOM 780 O O . VAL A 1 102 ? -6.233 -2.585 15.806 1.00 84.75 102 VAL A O 1
ATOM 783 N N . GLY A 1 103 ? -6.771 -0.673 14.736 1.00 82.31 103 GLY A N 1
ATOM 784 C CA . GLY A 1 103 ? -6.249 0.239 15.750 1.00 82.31 103 GLY A CA 1
ATOM 785 C C . GLY A 1 103 ? -4.728 0.191 15.883 1.00 82.31 103 GLY A C 1
ATOM 786 O O . GLY A 1 103 ? -4.169 0.779 16.809 1.00 82.31 103 GLY A O 1
ATOM 787 N N . LYS A 1 104 ? -4.041 -0.526 14.987 1.00 84.81 104 LYS A N 1
ATOM 788 C CA . LYS A 1 104 ? -2.586 -0.589 14.937 1.00 84.81 104 LYS A CA 1
ATOM 789 C C . LYS A 1 104 ? -2.086 0.161 13.717 1.00 84.81 104 LYS A C 1
ATOM 791 O O . LYS A 1 104 ? -2.528 -0.071 12.595 1.00 84.81 104 LYS A O 1
ATOM 796 N N . LYS A 1 105 ? -1.102 1.013 13.973 1.00 89.12 105 LYS A N 1
ATOM 797 C CA . LYS A 1 105 ? -0.184 1.524 12.967 1.00 89.12 105 LYS A CA 1
ATOM 798 C C . LYS A 1 105 ? 0.859 0.445 12.702 1.00 89.12 105 LYS A C 1
ATOM 800 O O . LYS A 1 105 ? 1.536 0.007 13.633 1.00 89.12 105 LYS A O 1
ATOM 805 N N . GLN A 1 106 ? 0.935 -0.028 11.467 1.00 90.12 106 GLN A N 1
ATOM 806 C CA . GLN A 1 106 ? 1.815 -1.116 11.056 1.00 90.12 106 GLN A CA 1
ATOM 807 C C . GLN A 1 106 ? 2.581 -0.739 9.803 1.00 90.12 106 GLN A C 1
ATOM 809 O O . GLN A 1 106 ? 2.037 -0.135 8.884 1.00 90.12 106 GLN A O 1
ATOM 814 N N . THR A 1 107 ? 3.853 -1.117 9.779 1.00 90.56 107 THR A N 1
ATOM 815 C CA . THR A 1 107 ? 4.709 -0.947 8.613 1.00 90.56 107 THR A CA 1
ATOM 816 C C . TH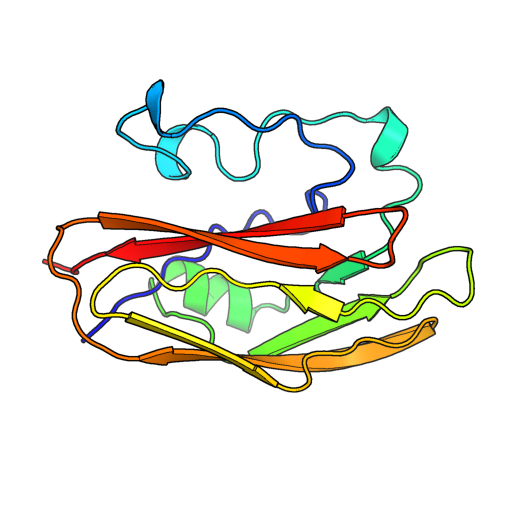R A 1 107 ? 4.799 -2.271 7.873 1.00 90.56 107 THR A C 1
ATOM 818 O O . THR A 1 107 ? 5.101 -3.291 8.491 1.00 90.56 107 THR A O 1
ATOM 821 N N . PHE A 1 108 ? 4.555 -2.249 6.566 1.00 88.88 108 PHE A N 1
ATOM 822 C CA . PHE A 1 108 ? 4.779 -3.378 5.677 1.00 88.88 108 PHE A CA 1
ATOM 823 C C . PHE A 1 108 ? 5.795 -3.041 4.590 1.00 88.88 108 PHE A C 1
ATOM 825 O O . PHE A 1 108 ? 5.976 -1.885 4.201 1.00 88.88 108 PHE A O 1
ATOM 832 N N . LEU A 1 109 ? 6.464 -4.083 4.120 1.00 88.00 109 LEU A N 1
ATOM 833 C CA . LEU A 1 109 ? 7.399 -4.086 3.013 1.00 88.00 109 LEU A CA 1
ATOM 834 C C . LEU A 1 109 ? 6.688 -4.637 1.774 1.00 88.00 109 LEU A C 1
ATOM 836 O O . LEU A 1 109 ? 6.215 -5.771 1.807 1.00 88.00 109 LEU A O 1
ATOM 840 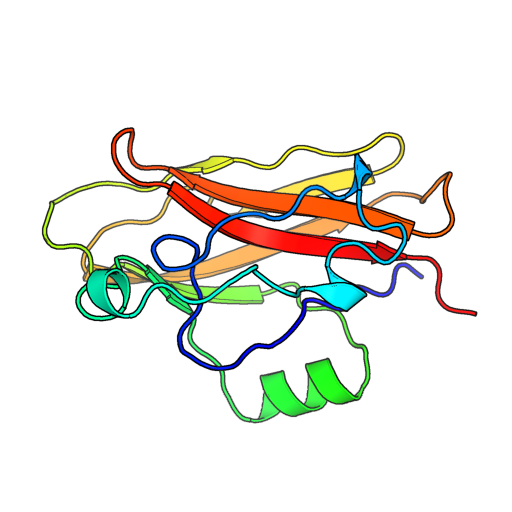N N . LEU A 1 110 ? 6.612 -3.834 0.716 1.00 88.19 110 LEU A N 1
ATOM 841 C CA . LEU A 1 110 ? 6.238 -4.232 -0.635 1.00 88.19 110 LEU A CA 1
ATOM 842 C C . LEU A 1 110 ? 7.521 -4.507 -1.426 1.00 88.19 110 LEU A C 1
ATOM 844 O O . LEU A 1 110 ? 8.314 -3.598 -1.678 1.00 88.19 110 LEU A O 1
ATOM 848 N N . THR A 1 111 ? 7.713 -5.759 -1.815 1.00 85.25 111 THR A N 1
ATOM 849 C CA . THR A 1 111 ? 8.850 -6.199 -2.624 1.00 85.25 111 THR A CA 1
ATOM 850 C C . THR A 1 111 ? 8.361 -6.512 -4.027 1.00 85.25 111 THR A C 1
ATOM 852 O O . THR A 1 111 ? 7.423 -7.290 -4.186 1.00 85.25 111 THR A O 1
ATOM 855 N N . ILE A 1 112 ? 9.004 -5.923 -5.034 1.00 85.06 112 ILE A N 1
ATOM 856 C CA . ILE A 1 112 ? 8.784 -6.240 -6.446 1.00 85.06 112 ILE A CA 1
ATOM 857 C C . ILE A 1 112 ? 10.124 -6.655 -7.037 1.00 85.06 112 ILE A C 1
ATOM 859 O O . ILE A 1 112 ? 11.065 -5.864 -7.087 1.00 85.06 112 ILE A O 1
ATOM 863 N N . GLU A 1 113 ? 10.209 -7.904 -7.469 1.00 85.44 113 GLU A N 1
ATOM 864 C CA . GLU A 1 113 ? 11.401 -8.496 -8.068 1.00 85.44 113 GLU A CA 1
ATOM 865 C C . GLU A 1 113 ? 11.072 -9.050 -9.450 1.00 85.44 113 GLU A C 1
ATOM 867 O O . GLU A 1 113 ? 9.928 -9.399 -9.734 1.00 85.44 113 GLU A O 1
ATOM 872 N N . GLY A 1 114 ? 12.086 -9.168 -10.304 1.00 83.75 114 GLY A N 1
ATOM 873 C CA . GLY A 1 114 ? 11.952 -9.786 -11.617 1.00 83.75 114 GLY A CA 1
ATOM 874 C C . GLY A 1 114 ? 12.291 -8.844 -12.761 1.00 83.75 114 GLY A C 1
ATOM 875 O O . GLY A 1 114 ? 13.011 -7.858 -12.599 1.00 83.75 114 GLY A O 1
ATOM 876 N N . THR A 1 115 ? 11.832 -9.202 -13.952 1.00 81.06 115 THR A N 1
ATOM 877 C CA . THR A 1 115 ? 12.069 -8.449 -15.183 1.00 81.06 115 THR A CA 1
ATOM 878 C C . THR A 1 115 ? 10.759 -8.325 -15.929 1.00 81.06 115 THR A C 1
ATOM 880 O O . THR A 1 115 ? 10.047 -9.306 -16.121 1.00 81.06 115 THR A O 1
ATOM 883 N N . LEU A 1 116 ? 10.448 -7.100 -16.330 1.00 80.56 116 LEU A N 1
ATOM 884 C CA . LEU A 1 116 ? 9.286 -6.812 -17.144 1.00 80.56 116 LEU A CA 1
ATOM 885 C C . LEU A 1 116 ? 9.500 -7.304 -18.575 1.00 80.56 116 LEU A C 1
ATOM 887 O O . LEU A 1 116 ? 10.491 -6.945 -19.212 1.00 80.56 116 LEU A O 1
ATOM 891 N N . GLU A 1 117 ? 8.551 -8.093 -19.075 1.00 77.19 117 GLU A N 1
ATOM 892 C CA . GLU A 1 117 ? 8.483 -8.460 -20.495 1.00 77.19 117 GLU A CA 1
ATOM 893 C C . GLU A 1 117 ? 7.862 -7.335 -21.345 1.00 77.19 117 GLU A C 1
ATOM 895 O O . GLU A 1 117 ? 8.221 -7.168 -22.510 1.00 77.19 117 GLU A O 1
ATOM 900 N N . GLU A 1 118 ? 6.968 -6.532 -20.759 1.00 75.81 118 GLU A N 1
ATOM 901 C CA . GLU A 1 118 ? 6.329 -5.375 -21.398 1.00 75.81 118 GLU A CA 1
ATOM 902 C C . GLU A 1 118 ? 6.962 -4.046 -20.946 1.00 75.81 118 GLU A C 1
ATOM 904 O O . GLU A 1 118 ? 7.721 -3.991 -19.984 1.00 75.81 118 GLU A O 1
ATOM 909 N N . ASN A 1 119 ? 6.656 -2.935 -21.626 1.00 75.81 119 ASN A N 1
ATOM 910 C CA . ASN A 1 119 ? 7.200 -1.621 -21.246 1.00 75.81 119 ASN A CA 1
ATOM 911 C C . ASN A 1 119 ? 6.595 -1.080 -19.942 1.00 75.81 119 ASN A C 1
ATOM 913 O O . ASN A 1 119 ? 7.262 -0.357 -19.203 1.00 75.81 119 ASN A O 1
ATOM 917 N N . ILE A 1 120 ? 5.333 -1.418 -19.684 1.00 77.12 120 ILE A N 1
ATOM 918 C CA . ILE A 1 120 ? 4.540 -0.962 -18.549 1.00 77.12 120 ILE A CA 1
ATOM 919 C C . ILE A 1 120 ? 3.572 -2.073 -18.165 1.00 77.12 120 ILE A C 1
ATOM 921 O O . ILE A 1 120 ? 2.914 -2.649 -19.025 1.00 77.12 120 ILE A O 1
ATOM 925 N N . VAL A 1 121 ? 3.453 -2.339 -16.871 1.00 79.00 121 VAL A N 1
ATOM 926 C CA . VAL A 1 121 ? 2.403 -3.186 -16.320 1.00 79.00 121 VAL A CA 1
ATOM 927 C C . VAL A 1 121 ? 1.741 -2.471 -15.154 1.00 79.00 121 VAL A C 1
ATOM 929 O O . VAL A 1 121 ? 2.398 -1.841 -14.323 1.00 79.00 121 VAL A O 1
ATOM 932 N N . SER A 1 122 ? 0.420 -2.593 -15.112 1.00 78.69 122 SER A N 1
ATOM 933 C CA . SER A 1 122 ? -0.416 -2.129 -14.019 1.00 78.69 122 SER A CA 1
ATOM 934 C C . SER A 1 122 ? -1.038 -3.315 -13.284 1.00 78.69 122 SER A C 1
ATOM 936 O O . SER A 1 122 ? -1.626 -4.202 -13.904 1.00 78.69 122 SER A O 1
ATOM 938 N N . ASP A 1 123 ? -0.922 -3.300 -11.961 1.00 81.25 123 ASP A N 1
ATOM 939 C CA . ASP A 1 123 ? -1.551 -4.237 -11.036 1.00 81.25 123 ASP A CA 1
ATOM 940 C C . ASP A 1 123 ? -2.023 -3.485 -9.774 1.00 81.25 123 ASP A C 1
ATOM 942 O O . ASP A 1 123 ? -2.180 -2.261 -9.770 1.00 81.25 123 ASP A O 1
ATOM 946 N N . SER A 1 124 ? -2.304 -4.186 -8.678 1.00 81.38 124 SER A N 1
ATOM 947 C CA . SER A 1 124 ? -2.641 -3.566 -7.405 1.00 81.38 124 SER A CA 1
ATOM 948 C C . SER A 1 124 ? -2.451 -4.450 -6.185 1.00 81.38 124 SER A C 1
ATOM 950 O O . SER A 1 124 ? -2.712 -5.649 -6.212 1.00 81.38 124 SER A O 1
ATOM 952 N N . LEU A 1 125 ? -2.118 -3.795 -5.075 1.00 86.44 125 LEU A N 1
ATOM 953 C CA . LEU A 1 125 ? -2.275 -4.328 -3.728 1.00 86.44 125 LEU A CA 1
ATOM 954 C C . LEU A 1 125 ? -3.704 -4.082 -3.253 1.00 86.44 125 LEU A C 1
ATOM 956 O O . LEU A 1 125 ? -4.140 -2.938 -3.213 1.00 86.44 125 LEU A O 1
ATOM 960 N N . VAL A 1 126 ? -4.419 -5.128 -2.861 1.00 87.50 126 VAL A N 1
ATOM 961 C CA . VAL A 1 126 ? -5.740 -5.041 -2.238 1.00 87.50 126 VAL A CA 1
ATOM 962 C C . VAL A 1 126 ? -5.654 -5.509 -0.791 1.00 87.50 126 VAL A C 1
ATOM 964 O O . VAL A 1 126 ? -5.201 -6.612 -0.517 1.00 87.50 126 VAL A O 1
ATOM 967 N N . TRP A 1 127 ? -6.111 -4.680 0.138 1.00 88.94 127 TRP A N 1
ATOM 968 C CA . TRP A 1 127 ? -6.394 -5.070 1.512 1.00 88.94 127 TRP A CA 1
ATOM 969 C C . TRP A 1 127 ? -7.863 -5.458 1.625 1.00 88.94 127 TRP A C 1
ATOM 971 O O . TRP A 1 127 ? -8.731 -4.635 1.341 1.00 88.94 127 TRP A O 1
ATOM 981 N N . ASP A 1 128 ? -8.126 -6.694 2.037 1.00 87.25 128 ASP A N 1
ATOM 982 C CA . ASP A 1 128 ? -9.465 -7.288 2.076 1.00 87.25 128 ASP A CA 1
ATOM 983 C C . ASP A 1 128 ? -9.788 -7.828 3.483 1.00 87.25 128 ASP A C 1
ATOM 985 O O . ASP A 1 128 ? -8.952 -8.507 4.088 1.00 87.25 128 ASP A O 1
ATOM 989 N N . ASP A 1 129 ? -10.964 -7.483 4.022 1.00 84.19 129 ASP A N 1
ATOM 990 C CA . ASP A 1 129 ? -11.509 -8.018 5.286 1.00 84.19 129 ASP A CA 1
ATOM 991 C C . ASP A 1 129 ? -12.795 -8.852 5.098 1.00 84.19 129 ASP A C 1
ATOM 993 O O . ASP A 1 129 ? -13.633 -8.934 6.002 1.00 84.19 129 ASP A O 1
ATOM 997 N N . ASP A 1 130 ? -12.970 -9.435 3.912 1.00 84.06 130 ASP A N 1
ATOM 998 C CA . ASP A 1 130 ? -14.159 -10.120 3.392 1.00 84.06 130 ASP A CA 1
ATOM 999 C C . ASP A 1 130 ? -15.390 -9.215 3.148 1.00 84.06 130 ASP A C 1
ATOM 1001 O O . ASP A 1 130 ? -16.363 -9.651 2.527 1.00 84.06 130 ASP A O 1
ATOM 1005 N N . LYS A 1 131 ? -15.389 -7.954 3.611 1.00 79.69 131 LYS A N 1
ATOM 1006 C CA . LYS A 1 131 ? -16.510 -7.003 3.437 1.00 79.69 131 LYS A CA 1
ATOM 1007 C C . LYS A 1 131 ? -16.125 -5.776 2.630 1.00 79.69 131 LYS A C 1
ATOM 1009 O O . LYS A 1 131 ? -16.909 -5.289 1.816 1.00 79.69 131 LYS A O 1
ATOM 1014 N N . PHE A 1 132 ? -14.940 -5.259 2.896 1.00 78.19 132 PHE A N 1
ATOM 1015 C CA . PHE A 1 132 ? -14.400 -4.042 2.345 1.00 78.19 132 PHE A CA 1
ATOM 1016 C C . PHE A 1 132 ? -13.042 -4.328 1.721 1.00 78.19 132 PHE A C 1
ATOM 1018 O O . PHE A 1 132 ? -12.201 -5.035 2.275 1.00 78.19 132 PHE A O 1
ATOM 1025 N N . GLN A 1 133 ? -12.839 -3.725 0.554 1.00 79.94 133 GLN A N 1
ATOM 1026 C CA . GLN A 1 133 ? -11.591 -3.790 -0.184 1.00 79.94 133 GLN A CA 1
ATOM 1027 C C . GLN A 1 133 ? -10.999 -2.392 -0.306 1.00 79.94 133 GLN A C 1
ATOM 1029 O O . GLN A 1 133 ? -11.697 -1.434 -0.654 1.00 79.94 133 GLN A O 1
ATOM 1034 N N . PHE A 1 134 ? -9.701 -2.294 -0.044 1.00 79.19 134 PHE A N 1
ATOM 1035 C CA . PHE A 1 134 ? -8.903 -1.090 -0.240 1.00 79.19 134 PHE A CA 1
ATOM 1036 C C . PHE A 1 134 ? -7.763 -1.425 -1.183 1.00 79.19 134 PHE A C 1
ATOM 1038 O O . PHE A 1 134 ? -6.860 -2.182 -0.847 1.00 79.19 134 PHE A O 1
ATOM 1045 N N . ARG A 1 135 ? -7.823 -0.877 -2.389 1.00 79.88 135 ARG A N 1
ATOM 1046 C CA . ARG A 1 135 ? -6.846 -1.119 -3.448 1.00 79.88 135 ARG A CA 1
ATOM 1047 C C . ARG A 1 135 ? -5.843 0.037 -3.538 1.00 79.88 135 ARG A C 1
ATOM 1049 O O . ARG A 1 135 ? -6.209 1.206 -3.524 1.00 79.88 135 ARG A O 1
ATOM 1056 N N . SER A 1 136 ? -4.581 -0.293 -3.730 1.00 79.25 136 SER A N 1
ATOM 1057 C CA . SER A 1 136 ? -3.500 0.630 -4.052 1.00 79.25 136 SER A CA 1
ATOM 1058 C C . SER A 1 136 ? -2.915 0.195 -5.404 1.00 79.25 136 SER A C 1
ATOM 1060 O O . SER A 1 136 ? -2.419 -0.930 -5.499 1.00 79.25 136 SER A O 1
ATOM 1062 N N . PRO A 1 137 ? -3.004 1.016 -6.468 1.00 78.44 137 PRO A N 1
ATOM 1063 C CA . PRO A 1 137 ? -2.526 0.623 -7.796 1.00 78.44 137 PRO A CA 1
ATOM 1064 C C . PRO A 1 137 ? -1.004 0.489 -7.833 1.00 78.44 137 PRO A C 1
ATOM 1066 O O . PRO A 1 137 ? -0.332 1.398 -7.379 1.00 78.44 137 PRO A O 1
ATOM 1069 N N . ILE A 1 138 ? -0.453 -0.584 -8.386 1.00 80.06 138 ILE A N 1
ATOM 1070 C CA . ILE A 1 138 ? 0.990 -0.794 -8.548 1.00 80.06 138 ILE A CA 1
ATOM 1071 C C . ILE A 1 138 ? 1.308 -0.623 -10.028 1.00 80.06 138 ILE A C 1
ATOM 1073 O O . ILE A 1 138 ? 0.785 -1.367 -10.851 1.00 80.06 138 ILE A O 1
ATOM 1077 N N . VAL A 1 139 ? 2.170 0.331 -10.369 1.00 78.56 139 VAL A N 1
ATOM 1078 C CA . VAL A 1 139 ? 2.624 0.526 -11.750 1.00 78.56 139 VAL A CA 1
ATOM 1079 C C . VAL A 1 139 ? 4.115 0.255 -11.816 1.00 78.56 139 VAL A C 1
ATOM 1081 O O . VAL A 1 139 ? 4.902 0.856 -11.081 1.00 78.56 139 VAL A O 1
ATOM 1084 N N . VAL A 1 140 ? 4.494 -0.662 -12.697 1.00 79.50 140 VAL A N 1
ATOM 1085 C CA . VAL A 1 140 ? 5.877 -1.084 -12.894 1.00 79.50 140 VAL A CA 1
ATOM 1086 C C . VAL A 1 140 ? 6.230 -0.868 -14.358 1.00 79.50 140 VAL A C 1
ATOM 1088 O O . VAL A 1 140 ? 5.497 -1.304 -15.242 1.00 79.50 140 VAL A O 1
ATOM 1091 N N . PHE A 1 141 ? 7.330 -0.177 -14.631 1.00 77.50 141 PHE A N 1
ATOM 1092 C CA . PHE A 1 141 ? 7.747 0.132 -15.995 1.00 77.50 141 PHE A CA 1
ATOM 1093 C C . PHE A 1 141 ? 9.268 0.172 -16.114 1.00 77.50 141 PHE A C 1
ATOM 1095 O O . PHE A 1 141 ? 9.992 0.289 -15.121 1.00 77.50 141 PHE A O 1
ATOM 1102 N N . ASN A 1 142 ? 9.753 0.061 -17.347 1.00 73.44 142 ASN A N 1
ATOM 1103 C CA . ASN A 1 142 ? 11.169 0.218 -17.644 1.00 73.44 142 ASN A CA 1
ATOM 1104 C C . ASN A 1 142 ? 11.493 1.709 -17.781 1.00 73.44 142 ASN A C 1
ATOM 1106 O O . ASN A 1 142 ? 10.950 2.386 -18.654 1.00 73.44 142 ASN A O 1
ATOM 1110 N N . ALA A 1 143 ? 12.370 2.216 -16.914 1.00 63.84 143 ALA A N 1
ATOM 1111 C CA . ALA A 1 143 ? 12.911 3.560 -17.063 1.00 63.84 143 ALA A CA 1
ATOM 1112 C C . ALA A 1 143 ? 13.827 3.628 -18.307 1.00 63.84 143 ALA A C 1
ATOM 1114 O O . ALA A 1 143 ? 14.533 2.648 -18.576 1.00 63.84 143 ALA A O 1
ATOM 1115 N N . PRO A 1 144 ? 13.785 4.733 -19.075 1.00 58.84 144 PRO A N 1
ATOM 1116 C CA . PRO A 1 144 ? 14.624 4.936 -20.257 1.00 58.84 144 PRO A CA 1
ATOM 1117 C C . PRO A 1 144 ? 16.125 5.025 -19.945 1.00 58.84 144 PRO A C 1
ATOM 1119 O O . PRO A 1 144 ? 16.493 5.427 -18.818 1.00 58.84 144 PRO A O 1
#

Radius of gyration: 14.83 Å; chains: 1; bounding box: 36×27×38 Å